Protein AF-A0A645EQE6-F1 (afdb_monomer)

Foldseek 3Di:
DDADPNDDDDDDDDDPDDDDDPDPLCVVLNVVCLVVVPPSLLVVLVVLLVVLVVLL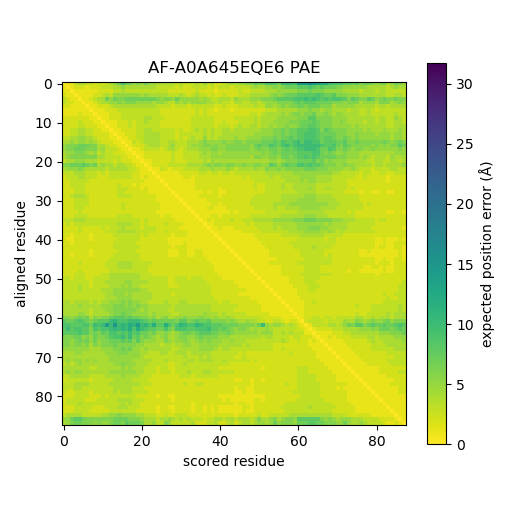VVLVVVPDPVSVVVNVVSVVVNVSSVVSNVSD

pLDDT: mean 94.8, std 1.7, range [88.81, 97.5]

Secondary structure (DSSP, 8-state):
-EEETTEEE------SS----SSHHHHHHTHHHHHTT-HHHHHHHHHHHHHHHHHHHHHHHH--HHHHHHHHHHHHHHHHHHHHHHH-

Structure (mmCIF, N/CA/C/O backbone):
data_AF-A0A645EQE6-F1
#
_entry.id   AF-A0A645EQE6-F1
#
loop_
_atom_site.group_PDB
_atom_site.id
_atom_site.type_symbol
_atom_site.label_atom_id
_atom_site.label_alt_id
_atom_site.label_comp_id
_atom_site.label_asym_id
_atom_site.label_entity_id
_atom_site.label_seq_id
_atom_site.pdbx_PDB_ins_code
_atom_site.Cartn_x
_atom_site.Cartn_y
_atom_site.Cartn_z
_atom_site.occupancy
_atom_site.B_iso_or_equiv
_atom_site.auth_seq_id
_atom_site.auth_comp_id
_atom_site.auth_asym_id
_atom_site.auth_atom_id
_atom_site.pdbx_PDB_model_num
ATOM 1 N N . MET A 1 1 ? 4.177 -4.044 -10.037 1.00 90.44 1 MET A N 1
ATOM 2 C CA . MET A 1 1 ? 3.359 -4.954 -9.210 1.00 90.44 1 MET A CA 1
ATOM 3 C C . MET A 1 1 ? 2.541 -5.820 -10.154 1.00 90.44 1 MET A C 1
ATOM 5 O O . MET A 1 1 ? 2.247 -5.355 -11.251 1.00 90.44 1 MET A O 1
ATOM 9 N N . LEU A 1 2 ? 2.227 -7.053 -9.771 1.00 94.50 2 LEU A N 1
ATOM 10 C CA . LEU A 1 2 ? 1.400 -7.984 -10.543 1.00 94.50 2 LEU A CA 1
ATOM 11 C C . LEU A 1 2 ? 0.156 -8.345 -9.731 1.00 94.50 2 LEU A C 1
ATOM 13 O O . LEU A 1 2 ? 0.202 -8.313 -8.502 1.00 94.50 2 LEU A O 1
ATOM 17 N N . TYR A 1 3 ? -0.933 -8.673 -10.416 1.00 96.00 3 TYR A N 1
ATOM 18 C CA . TYR A 1 3 ? -2.152 -9.189 -9.806 1.00 96.00 3 TYR A CA 1
ATOM 19 C C . TYR A 1 3 ? -2.541 -10.471 -10.531 1.00 96.00 3 TYR A C 1
ATOM 21 O O . TYR A 1 3 ? -2.791 -10.439 -11.735 1.00 96.00 3 TYR A O 1
ATOM 29 N N . GLU A 1 4 ? -2.537 -11.585 -9.810 1.00 95.44 4 GLU A N 1
ATOM 30 C CA . GLU A 1 4 ? -2.793 -12.919 -10.354 1.00 95.44 4 GLU A CA 1
ATOM 31 C C . GLU A 1 4 ? -3.500 -13.756 -9.283 1.00 95.44 4 GLU A C 1
ATOM 33 O O . GLU A 1 4 ? -3.189 -13.633 -8.098 1.00 95.44 4 GLU A O 1
ATOM 38 N N . ASP A 1 5 ? -4.515 -14.530 -9.675 1.00 94.38 5 ASP A N 1
ATOM 39 C CA . ASP A 1 5 ? -5.322 -15.377 -8.779 1.00 94.38 5 ASP A CA 1
ATOM 40 C C . ASP A 1 5 ? -5.856 -14.672 -7.517 1.00 94.38 5 ASP A C 1
ATOM 42 O O . ASP A 1 5 ? -5.963 -15.247 -6.433 1.00 94.38 5 ASP A O 1
ATOM 46 N N . GLY A 1 6 ? -6.214 -13.390 -7.647 1.00 92.94 6 GLY A N 1
ATOM 47 C CA . GLY A 1 6 ? -6.747 -12.601 -6.536 1.00 92.94 6 GLY A CA 1
ATOM 48 C C . GLY A 1 6 ? -5.689 -12.036 -5.583 1.00 92.94 6 GLY A C 1
ATOM 49 O O . GLY A 1 6 ? -6.047 -11.385 -4.598 1.00 92.94 6 GLY A O 1
ATOM 50 N N . ILE A 1 7 ? -4.404 -12.256 -5.868 1.00 94.88 7 ILE A N 1
ATOM 51 C CA . ILE A 1 7 ? -3.278 -11.922 -4.999 1.00 94.88 7 ILE A CA 1
ATOM 52 C C . ILE A 1 7 ? -2.385 -10.880 -5.680 1.00 94.88 7 ILE A C 1
ATOM 54 O O . ILE A 1 7 ? -2.114 -10.932 -6.879 1.00 94.88 7 ILE A O 1
ATOM 58 N N . TYR A 1 8 ? -1.916 -9.910 -4.894 1.00 94.75 8 TYR A N 1
ATOM 59 C CA . TYR A 1 8 ? -0.958 -8.907 -5.347 1.00 94.75 8 TYR A CA 1
ATOM 60 C C . TYR A 1 8 ? 0.472 -9.375 -5.079 1.00 94.75 8 TYR A C 1
ATOM 62 O O . TYR A 1 8 ? 0.829 -9.676 -3.941 1.00 94.75 8 TYR A O 1
ATOM 70 N N . TYR A 1 9 ? 1.305 -9.369 -6.117 1.00 95.00 9 TYR A N 1
ATOM 71 C CA . TYR A 1 9 ? 2.706 -9.768 -6.044 1.00 95.00 9 TYR A CA 1
ATOM 72 C C . TYR A 1 9 ? 3.635 -8.594 -6.353 1.00 95.00 9 TYR A C 1
ATOM 74 O O . TYR A 1 9 ? 3.483 -7.877 -7.351 1.00 95.00 9 TYR A O 1
ATOM 82 N N . THR A 1 10 ? 4.660 -8.434 -5.519 1.00 93.12 10 THR A N 1
ATOM 83 C CA . THR A 1 10 ? 5.756 -7.493 -5.762 1.00 93.12 10 THR A CA 1
ATOM 84 C C . THR A 1 10 ? 6.979 -8.268 -6.222 1.00 93.12 10 THR A C 1
ATOM 86 O O . THR A 1 10 ? 7.513 -9.094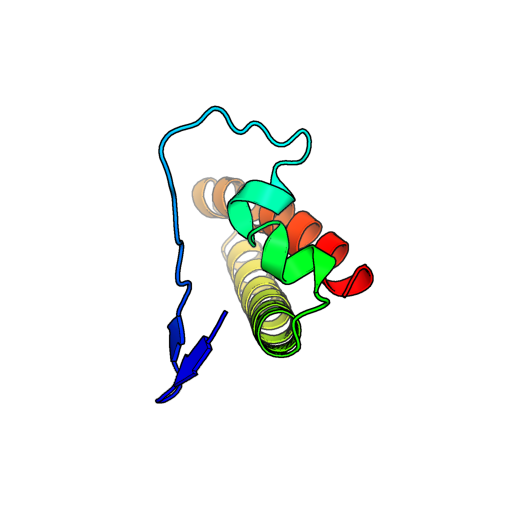 -5.490 1.00 93.12 10 THR A O 1
ATOM 89 N N . VAL A 1 11 ? 7.436 -7.978 -7.439 1.00 93.06 11 VAL A N 1
ATOM 90 C CA . VAL A 1 11 ? 8.673 -8.537 -7.988 1.00 93.06 11 VAL A CA 1
ATOM 91 C C . VAL A 1 11 ? 9.746 -7.463 -7.913 1.00 93.06 11 VAL A C 1
ATOM 93 O O . VAL A 1 11 ? 9.600 -6.398 -8.515 1.00 93.06 11 VAL A O 1
ATOM 96 N N . ILE A 1 12 ? 10.815 -7.746 -7.173 1.00 92.69 12 ILE A N 1
ATOM 97 C CA . ILE A 1 12 ? 11.973 -6.862 -7.033 1.00 92.69 12 ILE A CA 1
ATOM 98 C C . ILE A 1 12 ? 13.129 -7.489 -7.802 1.00 92.69 12 ILE A C 1
ATOM 100 O O . ILE A 1 12 ? 13.487 -8.643 -7.571 1.00 92.69 12 ILE A O 1
ATOM 104 N N . ARG A 1 13 ? 13.723 -6.722 -8.717 1.00 92.69 13 ARG A N 1
ATOM 105 C CA . ARG A 1 13 ? 14.971 -7.089 -9.384 1.00 92.69 13 ARG A CA 1
ATOM 106 C C . ARG A 1 13 ? 16.060 -6.150 -8.898 1.00 92.69 13 ARG A C 1
ATOM 108 O O . ARG A 1 13 ? 15.982 -4.955 -9.155 1.00 92.69 13 ARG A O 1
ATOM 115 N N . ALA A 1 14 ? 17.073 -6.709 -8.251 1.00 93.31 14 ALA A N 1
ATOM 116 C CA . ALA A 1 14 ? 18.244 -5.976 -7.799 1.00 93.31 14 ALA A CA 1
ATOM 117 C C . ALA A 1 14 ? 19.488 -6.395 -8.593 1.00 93.31 14 ALA A C 1
ATOM 119 O O . ALA A 1 14 ? 19.572 -7.511 -9.112 1.00 93.31 14 ALA A O 1
ATOM 120 N N . VAL A 1 15 ? 20.452 -5.486 -8.677 1.00 95.25 15 VAL A N 1
ATOM 121 C CA . VAL A 1 15 ? 21.809 -5.725 -9.182 1.00 95.25 15 VAL A CA 1
ATOM 122 C C . VAL A 1 15 ? 22.800 -5.121 -8.189 1.00 95.25 15 VAL A C 1
ATOM 124 O O . VAL A 1 15 ? 22.416 -4.271 -7.388 1.00 95.25 15 VAL A O 1
ATOM 127 N N . SER A 1 16 ? 24.063 -5.549 -8.218 1.00 96.69 16 SER A N 1
ATOM 128 C CA . SER A 1 16 ? 25.091 -4.957 -7.354 1.00 96.69 16 SER A CA 1
ATOM 129 C C . SER A 1 16 ? 25.243 -3.463 -7.638 1.00 96.69 16 SER A C 1
ATOM 131 O O . SER A 1 16 ? 25.469 -3.060 -8.778 1.00 96.69 16 SER A O 1
ATOM 133 N N . GLY A 1 17 ? 25.132 -2.653 -6.592 1.00 95.50 17 GLY A N 1
ATOM 134 C CA . GLY A 1 17 ? 25.188 -1.199 -6.661 1.00 95.50 17 GLY A CA 1
ATOM 135 C C . GLY A 1 17 ? 24.829 -0.578 -5.315 1.00 95.50 17 GLY A C 1
ATOM 136 O O . GLY A 1 17 ? 24.629 -1.294 -4.335 1.00 95.50 17 GLY A O 1
ATOM 137 N N . ASN A 1 18 ? 24.745 0.751 -5.288 1.00 94.12 18 ASN A N 1
ATOM 138 C CA . ASN A 1 18 ? 24.256 1.513 -4.143 1.00 94.12 18 ASN A CA 1
ATOM 139 C C . ASN A 1 18 ? 22.962 2.217 -4.551 1.00 94.12 18 ASN A C 1
ATOM 141 O O . ASN A 1 18 ? 22.918 2.845 -5.609 1.00 94.12 18 ASN A O 1
ATOM 145 N N . GLU A 1 19 ? 21.932 2.107 -3.722 1.00 93.12 19 GLU A N 1
ATOM 146 C CA . GLU A 1 19 ? 20.633 2.738 -3.937 1.00 93.12 19 GLU A CA 1
ATOM 147 C C . GLU A 1 19 ? 20.114 3.279 -2.605 1.00 93.12 19 GLU A C 1
ATOM 149 O O . GLU A 1 19 ? 20.099 2.568 -1.599 1.00 93.12 19 GLU A O 1
ATOM 154 N N . GLU A 1 20 ? 19.688 4.538 -2.611 1.00 94.62 20 GLU A N 1
ATOM 155 C CA . GLU A 1 20 ? 19.063 5.208 -1.478 1.00 94.62 20 GLU A CA 1
ATOM 156 C C . GLU A 1 20 ? 17.901 6.059 -1.997 1.00 94.62 20 GLU A C 1
ATOM 158 O O . GLU A 1 20 ? 18.037 6.760 -3.002 1.00 94.62 20 GLU A O 1
ATOM 163 N N . TYR A 1 21 ? 16.749 5.977 -1.335 1.00 94.06 21 TYR A N 1
ATOM 164 C CA . TYR A 1 21 ? 15.588 6.802 -1.639 1.00 94.06 21 TYR A CA 1
ATOM 165 C C . TYR A 1 21 ? 15.337 7.779 -0.497 1.00 94.06 21 TYR A C 1
ATOM 167 O O . TYR A 1 21 ? 15.299 7.398 0.669 1.00 94.06 21 TYR A O 1
ATOM 175 N N . GLU A 1 22 ? 15.078 9.036 -0.841 1.00 92.69 22 GLU A N 1
ATOM 176 C CA . GLU A 1 22 ? 14.761 10.076 0.144 1.00 92.69 22 GLU A CA 1
ATOM 177 C C . GLU A 1 22 ? 13.404 9.833 0.819 1.00 92.69 22 GLU A C 1
ATOM 179 O O . GLU A 1 22 ? 13.199 10.151 1.988 1.00 92.69 22 GLU A O 1
ATOM 184 N N . ASN A 1 23 ? 12.453 9.258 0.077 1.00 93.56 23 ASN A N 1
ATOM 185 C CA . ASN A 1 23 ? 11.078 9.106 0.528 1.00 93.56 23 ASN A CA 1
ATOM 186 C C . ASN A 1 23 ? 10.783 7.665 0.947 1.00 93.56 23 ASN A C 1
ATOM 188 O O . ASN A 1 23 ? 10.901 6.734 0.152 1.00 93.56 23 ASN A O 1
ATOM 192 N N . ARG A 1 24 ? 10.257 7.481 2.165 1.00 93.75 24 ARG A N 1
ATOM 193 C CA . ARG A 1 24 ? 9.843 6.162 2.682 1.00 93.75 24 ARG A CA 1
ATOM 194 C C . ARG A 1 24 ? 8.873 5.432 1.742 1.00 93.75 24 ARG A C 1
ATOM 196 O O . ARG A 1 24 ? 8.966 4.217 1.593 1.00 93.75 24 ARG A O 1
ATOM 203 N N . LYS A 1 25 ? 7.973 6.158 1.073 1.00 94.50 25 LYS A N 1
ATOM 204 C CA . LYS A 1 25 ? 6.999 5.586 0.127 1.00 94.50 25 LYS A CA 1
ATOM 205 C C . LYS A 1 25 ? 7.647 4.877 -1.069 1.00 94.50 25 LYS A C 1
ATOM 207 O O . LYS A 1 25 ? 7.102 3.876 -1.529 1.00 94.50 25 LYS A O 1
ATOM 212 N N . ASP A 1 26 ? 8.825 5.329 -1.505 1.00 95.06 26 ASP A N 1
ATOM 213 C CA . ASP A 1 26 ? 9.567 4.727 -2.620 1.00 95.06 26 ASP A CA 1
ATOM 214 C C . ASP A 1 26 ? 10.068 3.322 -2.251 1.00 95.06 26 ASP A C 1
ATOM 216 O O . ASP A 1 26 ? 10.022 2.415 -3.081 1.00 95.06 26 ASP A O 1
ATOM 220 N N . TYR A 1 27 ? 10.452 3.108 -0.988 1.00 94.75 27 TYR A N 1
ATOM 221 C CA . TYR A 1 27 ? 10.794 1.780 -0.472 1.00 94.75 27 TYR A CA 1
ATOM 222 C C . TYR A 1 27 ? 9.570 0.876 -0.312 1.00 94.75 27 TYR A C 1
ATOM 224 O O . TYR A 1 27 ? 9.629 -0.308 -0.632 1.00 94.75 27 TYR A O 1
ATOM 232 N N . ILE A 1 28 ? 8.460 1.420 0.196 1.00 94.62 28 ILE A N 1
ATOM 233 C CA . ILE A 1 28 ? 7.274 0.624 0.543 1.00 94.62 28 ILE A CA 1
ATOM 234 C C . ILE A 1 28 ? 6.504 0.173 -0.699 1.00 94.62 28 ILE A C 1
ATOM 236 O O . ILE A 1 28 ? 6.136 -0.995 -0.809 1.00 94.62 28 ILE A O 1
ATOM 240 N N . PHE A 1 29 ? 6.252 1.084 -1.638 1.00 95.31 29 PHE A N 1
ATOM 241 C CA . PHE A 1 29 ? 5.444 0.790 -2.826 1.00 95.31 29 PHE A CA 1
ATOM 242 C C . PHE A 1 29 ? 6.292 0.514 -4.069 1.00 95.31 29 PHE A C 1
ATOM 244 O O . PHE A 1 29 ? 5.768 0.066 -5.091 1.00 95.31 29 PHE A O 1
ATOM 251 N N . GLY A 1 30 ? 7.605 0.717 -3.966 1.00 95.00 30 GLY A N 1
ATOM 252 C CA . GLY A 1 30 ? 8.563 0.557 -5.047 1.00 95.00 30 GLY A CA 1
ATOM 253 C C . GLY 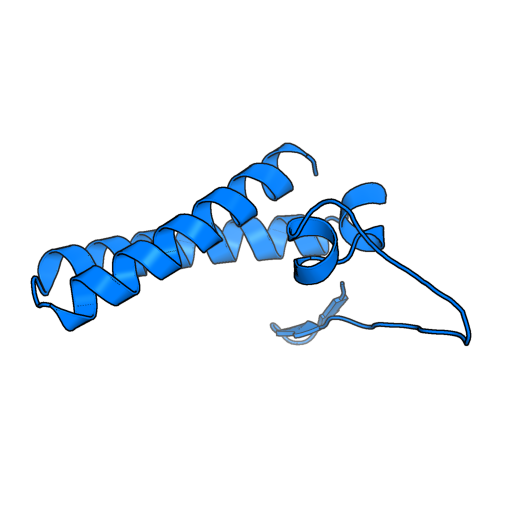A 1 30 ? 8.561 1.772 -5.966 1.00 95.00 30 GLY A C 1
ATOM 254 O O . GLY A 1 30 ? 7.595 1.997 -6.698 1.00 95.00 30 GLY A O 1
ATOM 255 N N . LYS A 1 31 ? 9.680 2.501 -5.995 1.00 94.81 31 LYS A N 1
ATOM 256 C CA . LYS A 1 31 ? 9.882 3.687 -6.841 1.00 94.81 31 LYS A CA 1
ATOM 257 C C . LYS A 1 31 ? 9.436 3.475 -8.289 1.00 94.81 31 LYS A C 1
ATOM 259 O O . LYS A 1 31 ? 8.671 4.263 -8.828 1.00 94.81 31 LYS A O 1
ATOM 264 N N . ILE A 1 32 ? 9.811 2.342 -8.884 1.00 94.88 32 ILE A N 1
ATOM 265 C CA . ILE A 1 32 ? 9.436 1.988 -10.262 1.00 94.88 32 ILE A CA 1
ATOM 266 C C . ILE A 1 32 ? 7.912 1.903 -10.449 1.00 94.88 32 ILE A C 1
ATOM 268 O O . ILE A 1 32 ? 7.412 2.279 -11.507 1.00 94.88 32 ILE A O 1
ATOM 272 N N . ASN A 1 33 ? 7.162 1.393 -9.466 1.00 96.06 33 ASN A N 1
ATOM 273 C CA . ASN A 1 33 ? 5.702 1.319 -9.576 1.00 96.06 33 ASN A CA 1
ATOM 274 C C . ASN A 1 33 ? 5.068 2.714 -9.515 1.00 96.06 33 ASN A C 1
ATOM 276 O O . ASN A 1 33 ? 4.099 2.956 -10.236 1.00 96.06 33 ASN A O 1
ATOM 280 N N . ILE A 1 34 ? 5.622 3.598 -8.677 1.00 95.69 34 ILE A N 1
ATOM 281 C CA . ILE A 1 34 ? 5.174 4.985 -8.519 1.00 95.69 34 ILE A CA 1
ATOM 282 C C . ILE A 1 34 ? 5.463 5.779 -9.794 1.00 95.69 34 ILE A C 1
ATOM 284 O O . ILE A 1 34 ? 4.540 6.313 -10.404 1.00 95.69 34 ILE A O 1
ATOM 288 N N . ASP A 1 35 ? 6.714 5.774 -10.253 1.00 95.19 35 ASP A N 1
ATOM 289 C CA . ASP A 1 35 ? 7.156 6.531 -11.429 1.00 95.19 35 ASP A CA 1
ATOM 290 C C . ASP A 1 35 ? 6.408 6.097 -12.700 1.00 95.19 35 ASP A C 1
ATOM 292 O O . ASP A 1 35 ? 6.064 6.919 -13.549 1.00 95.19 35 ASP A O 1
ATOM 296 N N . LYS A 1 36 ? 6.105 4.796 -12.828 1.00 95.38 36 LYS A N 1
ATOM 297 C CA . LYS A 1 36 ? 5.336 4.249 -13.958 1.00 95.38 36 LYS A CA 1
ATOM 298 C C . LYS A 1 36 ? 3.822 4.378 -13.809 1.00 95.38 36 LYS A C 1
ATOM 300 O O . LYS A 1 36 ? 3.114 3.888 -14.687 1.00 95.38 36 LYS A O 1
ATOM 305 N N . LYS A 1 37 ? 3.318 4.973 -12.722 1.00 95.50 37 LYS A N 1
ATOM 306 C CA . LYS A 1 37 ? 1.878 5.108 -12.444 1.00 95.50 37 LYS A CA 1
ATOM 307 C C . LYS A 1 37 ? 1.132 3.779 -12.610 1.00 95.50 37 LYS A C 1
ATOM 309 O O . LYS A 1 37 ? 0.148 3.673 -13.339 1.00 95.50 37 LYS A O 1
ATOM 314 N N . SER A 1 38 ? 1.660 2.722 -11.987 1.00 96.50 38 SER A N 1
ATOM 315 C CA . SER A 1 38 ? 1.138 1.362 -12.153 1.00 96.50 38 SER A CA 1
ATOM 316 C C . SER A 1 38 ? -0.347 1.279 -11.775 1.00 96.50 38 SER A C 1
ATOM 318 O O . SER A 1 38 ? -0.711 1.535 -10.628 1.00 96.50 38 SER A O 1
ATOM 320 N N . SER A 1 39 ? -1.194 0.847 -12.715 1.00 96.06 39 SER A N 1
ATOM 321 C CA . SER A 1 39 ? -2.626 0.614 -12.467 1.00 96.06 39 SER A CA 1
ATOM 322 C C . SER A 1 39 ? -2.858 -0.438 -11.381 1.00 96.06 39 SER A C 1
ATOM 324 O O . SER A 1 39 ? -3.668 -0.230 -10.489 1.00 96.06 39 SER A O 1
ATOM 326 N N . VAL A 1 40 ? -2.063 -1.511 -11.381 1.00 96.75 40 VAL A N 1
ATOM 327 C CA . VAL A 1 40 ? -2.124 -2.562 -10.352 1.00 96.75 40 VAL A CA 1
ATOM 328 C C . VAL A 1 40 ? -1.817 -2.009 -8.957 1.00 96.75 40 VAL A C 1
ATOM 330 O O . VAL A 1 40 ? -2.487 -2.368 -7.992 1.00 96.75 40 VAL A O 1
ATOM 333 N N . LEU A 1 41 ? -0.827 -1.115 -8.835 1.00 96.94 41 LEU A N 1
ATOM 334 C CA . LEU A 1 41 ? -0.546 -0.450 -7.560 1.00 96.94 41 LEU A CA 1
ATOM 335 C C . LEU A 1 41 ? -1.709 0.463 -7.146 1.00 96.94 41 LEU A C 1
ATOM 337 O O . LEU A 1 41 ? -2.054 0.517 -5.968 1.00 96.94 41 LEU A O 1
ATOM 341 N N . LYS A 1 42 ? -2.327 1.161 -8.103 1.00 97.31 42 LYS A N 1
ATOM 342 C CA . LYS A 1 42 ? -3.480 2.027 -7.845 1.00 97.31 42 LYS A CA 1
ATOM 343 C C . LYS A 1 42 ? -4.670 1.238 -7.295 1.00 97.31 42 LYS A C 1
ATOM 345 O O . LYS A 1 42 ? -5.240 1.643 -6.283 1.00 97.31 42 LYS A O 1
ATOM 350 N N . ASP A 1 43 ? -4.986 0.094 -7.897 1.00 97.25 43 ASP A N 1
ATOM 351 C CA . ASP A 1 43 ? -6.063 -0.794 -7.442 1.00 97.25 43 ASP A CA 1
ATOM 352 C C . ASP A 1 43 ? -5.755 -1.386 -6.059 1.00 97.25 43 ASP A C 1
ATOM 354 O O . ASP A 1 43 ? -6.602 -1.365 -5.161 1.00 97.25 43 ASP A O 1
ATOM 358 N N . TYR A 1 44 ? -4.507 -1.819 -5.840 1.00 97.00 44 TYR A N 1
ATOM 359 C CA . TYR A 1 44 ? -4.039 -2.280 -4.531 1.00 97.00 44 TYR A CA 1
ATOM 360 C C . TYR A 1 44 ? -4.230 -1.216 -3.443 1.00 97.00 44 TYR A C 1
ATOM 362 O O . TYR A 1 44 ? -4.739 -1.512 -2.358 1.00 97.00 44 TYR A O 1
ATOM 370 N N . LEU A 1 45 ? -3.827 0.026 -3.721 1.00 97.50 45 LEU A N 1
ATOM 371 C CA . LEU A 1 45 ? -3.924 1.135 -2.776 1.00 97.50 45 LEU A CA 1
ATOM 372 C C . LEU A 1 45 ? -5.374 1.504 -2.485 1.00 97.50 45 LEU A C 1
ATOM 374 O O . LEU A 1 45 ? -5.713 1.699 -1.320 1.00 97.50 45 LEU A O 1
ATOM 378 N N . TYR A 1 46 ? -6.236 1.545 -3.502 1.00 97.00 46 TYR A N 1
ATOM 379 C CA . TYR A 1 46 ? -7.665 1.794 -3.317 1.00 97.00 46 TYR A CA 1
ATOM 380 C C . TYR A 1 46 ? -8.289 0.780 -2.347 1.00 97.00 46 TYR A C 1
ATOM 382 O O . TYR A 1 46 ? -8.918 1.152 -1.351 1.00 97.00 46 TYR A O 1
ATOM 390 N N . GLU A 1 47 ? -8.043 -0.509 -2.588 1.00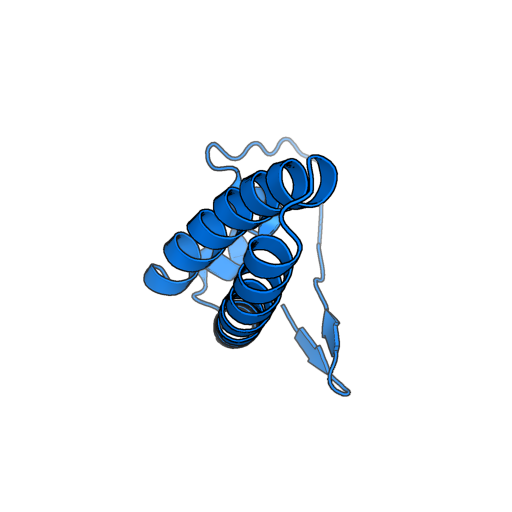 95.94 47 GLU A N 1
ATOM 391 C CA . GLU A 1 47 ? -8.533 -1.587 -1.732 1.00 95.94 47 GLU A CA 1
ATOM 392 C C . GLU A 1 47 ? -7.942 -1.528 -0.320 1.00 95.94 47 GLU A C 1
ATOM 394 O O . GLU A 1 47 ? -8.647 -1.757 0.666 1.00 95.94 47 GLU A O 1
ATOM 399 N N . THR A 1 48 ? -6.660 -1.184 -0.207 1.00 96.25 48 THR A N 1
ATOM 400 C CA . THR A 1 48 ? -5.958 -1.050 1.075 1.00 96.25 48 THR A CA 1
ATOM 401 C C . THR A 1 48 ? -6.509 0.111 1.898 1.00 96.25 48 THR A C 1
ATOM 403 O O . THR A 1 48 ? -6.819 -0.077 3.072 1.00 96.25 48 THR A O 1
ATOM 406 N N . ILE A 1 49 ? -6.707 1.285 1.291 1.00 97.12 49 ILE A N 1
ATOM 407 C CA . ILE A 1 49 ? -7.282 2.462 1.956 1.00 97.12 49 ILE A CA 1
ATOM 408 C C . ILE A 1 49 ? -8.675 2.123 2.492 1.00 97.12 49 ILE A C 1
ATOM 410 O O . ILE A 1 49 ? -8.939 2.328 3.676 1.00 97.12 49 ILE A O 1
ATOM 414 N N . ARG A 1 50 ? -9.531 1.514 1.661 1.00 97.12 50 ARG A N 1
ATOM 415 C CA . ARG A 1 50 ? -10.889 1.117 2.058 1.00 97.12 50 ARG A CA 1
ATOM 416 C C . ARG A 1 50 ? -10.892 0.113 3.215 1.00 97.12 50 ARG A C 1
ATOM 418 O O . ARG A 1 50 ? -11.696 0.230 4.139 1.00 97.12 50 ARG A O 1
ATOM 425 N N . LYS A 1 51 ? -10.008 -0.889 3.178 1.00 96.19 51 LYS A N 1
ATOM 426 C CA . LYS A 1 51 ? -9.871 -1.876 4.263 1.00 96.19 51 LYS A CA 1
ATOM 427 C C . LYS A 1 51 ? -9.381 -1.225 5.554 1.00 96.19 51 LYS A C 1
ATOM 429 O O . LYS A 1 51 ? -9.934 -1.509 6.616 1.00 96.19 51 LYS A O 1
ATOM 434 N N . ASN A 1 52 ? -8.396 -0.336 5.462 1.00 96.44 52 ASN A N 1
ATOM 435 C CA . ASN A 1 52 ? -7.846 0.364 6.616 1.00 96.44 52 ASN A CA 1
ATOM 436 C C . ASN A 1 52 ? -8.889 1.271 7.275 1.00 96.44 52 ASN A C 1
ATOM 438 O O . ASN A 1 52 ? -8.986 1.255 8.496 1.00 96.44 52 ASN A O 1
ATOM 442 N N . ASP A 1 53 ? -9.742 1.955 6.505 1.00 95.44 53 ASP A N 1
ATOM 443 C CA . ASP A 1 53 ? -10.849 2.745 7.062 1.00 95.44 53 ASP A CA 1
ATOM 444 C C . ASP A 1 53 ? -11.800 1.889 7.919 1.00 95.44 53 ASP A C 1
ATOM 446 O O . ASP A 1 53 ? -12.159 2.271 9.037 1.00 95.44 53 ASP A O 1
ATOM 450 N N . ASN A 1 54 ? -12.158 0.691 7.447 1.00 95.56 54 ASN A N 1
ATOM 451 C CA . ASN A 1 54 ? -13.016 -0.233 8.199 1.00 95.56 54 ASN A CA 1
ATOM 452 C C . ASN A 1 54 ? -12.343 -0.735 9.489 1.00 95.56 54 ASN A C 1
ATOM 454 O O . ASN A 1 54 ? -12.984 -0.847 10.543 1.00 95.56 54 ASN A O 1
ATOM 458 N N . ILE A 1 55 ? -11.041 -1.025 9.426 1.00 95.44 55 ILE A N 1
ATOM 459 C CA . ILE A 1 55 ? -10.258 -1.443 10.594 1.00 95.44 55 ILE A CA 1
ATOM 460 C C . ILE A 1 55 ? -10.148 -0.284 11.589 1.00 95.44 55 ILE A C 1
ATOM 462 O O . ILE A 1 55 ? -10.399 -0.481 12.775 1.00 95.44 55 ILE A O 1
ATOM 466 N N . ALA A 1 56 ? -9.858 0.930 11.121 1.00 94.62 56 ALA A N 1
ATOM 467 C CA . ALA A 1 56 ? -9.751 2.125 11.950 1.00 94.62 56 ALA A CA 1
ATOM 468 C C . ALA A 1 56 ? -11.054 2.401 12.712 1.00 94.62 56 ALA A C 1
ATOM 470 O O . ALA A 1 56 ? -11.025 2.681 13.909 1.00 94.62 56 ALA A O 1
ATOM 471 N N . GLN A 1 57 ? -12.211 2.262 12.055 1.00 94.88 57 GLN A N 1
ATOM 472 C CA . GLN A 1 57 ? -13.512 2.369 12.723 1.00 94.88 57 GLN A CA 1
ATOM 473 C C . GLN A 1 57 ? -13.705 1.301 13.805 1.00 94.88 57 GLN A C 1
ATOM 475 O O . GLN A 1 57 ? -14.252 1.594 14.867 1.00 94.88 57 GLN A O 1
ATOM 480 N N . SER A 1 58 ? -13.258 0.072 13.552 1.00 94.62 58 SER A N 1
ATOM 481 C CA . SER A 1 58 ? -13.366 -1.029 14.514 1.00 94.62 58 SER A CA 1
ATOM 482 C C . SER A 1 58 ? -12.449 -0.820 15.7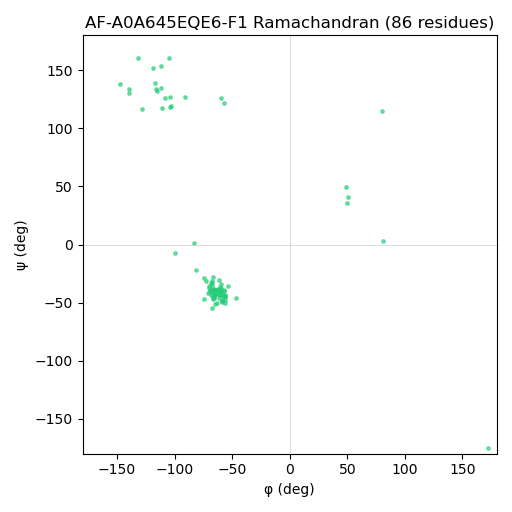24 1.00 94.62 58 SER A C 1
ATOM 484 O O . SER A 1 58 ? -12.878 -1.019 16.857 1.00 94.62 58 SER A O 1
ATOM 486 N N . LEU A 1 59 ? -11.222 -0.338 15.503 1.00 94.00 59 LEU A N 1
ATOM 487 C CA . LEU A 1 59 ? -10.270 -0.001 16.566 1.00 94.00 59 LEU A CA 1
ATOM 488 C C . LEU A 1 59 ? -10.778 1.151 17.439 1.00 94.00 59 LEU A C 1
ATOM 490 O O . LEU A 1 59 ? -10.725 1.051 18.661 1.00 94.00 59 LEU A O 1
ATOM 494 N N . LYS A 1 60 ? -11.350 2.197 16.827 1.00 93.00 60 LYS A N 1
ATOM 495 C CA . LYS A 1 60 ? -11.979 3.312 17.556 1.00 93.00 60 LYS A CA 1
ATOM 496 C C . LYS A 1 60 ? -13.131 2.859 18.453 1.00 93.00 60 LYS A C 1
ATOM 498 O O . LYS A 1 60 ? -13.330 3.436 19.510 1.00 93.00 60 LYS A O 1
ATOM 503 N N . LYS A 1 61 ? -13.889 1.837 18.041 1.00 94.00 61 LYS A N 1
ATOM 504 C CA . LYS A 1 61 ? -14.983 1.273 18.850 1.00 94.00 61 LYS A CA 1
ATOM 505 C C . LYS A 1 61 ? -14.491 0.414 20.015 1.00 94.00 61 LYS A C 1
ATOM 507 O O . LYS A 1 61 ? -15.212 0.295 20.997 1.00 94.00 61 LYS A O 1
ATOM 512 N N . ALA A 1 62 ? -13.325 -0.219 19.886 1.00 93.00 62 ALA A N 1
ATOM 513 C CA . ALA A 1 62 ? -12.775 -1.083 20.927 1.00 93.00 62 ALA A CA 1
ATOM 514 C C . ALA A 1 62 ? -12.241 -0.293 22.136 1.00 93.00 62 ALA A C 1
ATOM 516 O O . ALA A 1 62 ? -12.311 -0.803 23.248 1.00 93.00 62 ALA A O 1
ATOM 517 N N . ASP A 1 63 ? -11.727 0.923 21.911 1.00 88.81 63 ASP A N 1
ATOM 518 C CA . ASP A 1 63 ? -11.338 1.906 22.942 1.00 88.81 63 ASP A CA 1
ATOM 519 C C . ASP A 1 63 ? -10.424 1.364 24.065 1.00 88.81 63 ASP A C 1
ATOM 521 O O . ASP A 1 63 ? -10.562 1.653 25.249 1.00 88.81 63 ASP A O 1
ATOM 525 N N . THR A 1 64 ? -9.459 0.532 23.678 1.00 94.19 64 THR A N 1
ATOM 526 C CA . THR A 1 64 ? -8.380 0.026 24.540 1.00 94.19 64 THR A CA 1
ATOM 527 C C . THR A 1 64 ? -7.048 0.719 24.236 1.00 94.19 64 THR A C 1
ATOM 529 O O . THR A 1 64 ? -6.825 1.211 23.126 1.00 94.19 64 THR A O 1
ATOM 532 N N . GLU A 1 65 ? -6.097 0.671 25.173 1.00 91.44 65 GLU A N 1
ATOM 533 C CA . GLU A 1 65 ? -4.739 1.201 24.959 1.00 91.44 65 GLU A CA 1
ATOM 534 C C . GLU A 1 65 ? -4.048 0.555 23.742 1.00 91.44 65 GLU A C 1
ATOM 536 O O . GLU A 1 65 ? -3.392 1.228 22.946 1.00 91.44 65 GLU A O 1
ATOM 541 N N . ASN A 1 66 ? -4.239 -0.754 23.550 1.00 92.44 66 ASN A N 1
ATOM 542 C CA . ASN A 1 66 ? -3.657 -1.472 22.419 1.00 92.44 66 ASN A CA 1
ATOM 543 C C . ASN A 1 66 ? -4.303 -1.060 21.085 1.00 92.44 66 ASN A C 1
ATOM 545 O O . ASN A 1 66 ? -3.612 -0.897 20.080 1.00 92.44 66 ASN A O 1
ATOM 549 N N . SER A 1 67 ? -5.624 -0.844 21.068 1.00 91.50 67 SER A N 1
ATOM 550 C CA . SER A 1 67 ? -6.304 -0.345 19.867 1.00 91.50 67 SER A CA 1
ATOM 551 C C . SER A 1 67 ? -5.921 1.090 19.525 1.00 91.50 67 SER A C 1
ATOM 553 O O . SER A 1 67 ? -5.868 1.402 18.341 1.00 91.50 67 SER A O 1
ATOM 555 N N . ALA A 1 68 ? -5.608 1.932 20.516 1.00 92.69 68 ALA A N 1
ATOM 556 C CA . ALA A 1 68 ? -5.111 3.286 20.280 1.00 92.69 68 ALA A CA 1
ATOM 557 C C . ALA A 1 68 ? -3.734 3.263 19.596 1.00 92.69 68 ALA A C 1
ATOM 559 O O . ALA A 1 68 ? -3.586 3.822 18.513 1.00 92.69 68 ALA A O 1
ATOM 560 N N . LYS A 1 69 ? -2.768 2.504 20.140 1.00 94.00 69 LYS A N 1
ATOM 561 C CA . LYS A 1 69 ? -1.438 2.338 19.516 1.00 94.00 69 LYS A CA 1
ATOM 562 C C . LYS A 1 69 ? -1.542 1.811 18.085 1.00 94.00 69 LYS A C 1
ATOM 564 O O . LYS A 1 69 ? -0.909 2.330 17.171 1.00 94.00 69 LYS A O 1
ATOM 569 N N . ARG A 1 70 ? -2.389 0.799 17.872 1.00 94.94 70 ARG A N 1
ATOM 570 C CA . ARG A 1 70 ? -2.586 0.217 16.541 1.00 94.94 70 ARG A CA 1
ATOM 571 C C . ARG A 1 70 ? -3.265 1.180 15.564 1.00 94.94 70 ARG A C 1
ATOM 573 O O . ARG A 1 70 ? -2.996 1.114 14.366 1.00 94.94 70 ARG A O 1
ATOM 580 N N . LEU A 1 71 ? -4.158 2.040 16.052 1.00 95.19 71 LEU A N 1
ATOM 581 C CA . LEU A 1 71 ? -4.830 3.053 15.244 1.00 95.19 71 LEU A CA 1
ATOM 582 C C . LEU A 1 71 ? -3.847 4.125 14.760 1.00 95.19 71 LEU A C 1
ATOM 584 O O . LEU A 1 71 ? -3.945 4.533 13.603 1.00 95.19 71 LEU A O 1
ATOM 588 N N . ASP A 1 72 ? -2.898 4.535 15.601 1.00 94.12 72 ASP A N 1
ATOM 589 C CA . ASP A 1 72 ? -1.863 5.504 15.225 1.00 94.12 72 ASP A CA 1
ATOM 590 C C . ASP A 1 72 ? -0.975 4.951 14.101 1.00 94.12 72 ASP A C 1
ATOM 592 O O . ASP A 1 72 ? -0.867 5.568 13.039 1.00 94.12 72 ASP A O 1
ATOM 596 N N . GLU A 1 73 ? -0.454 3.728 14.260 1.00 94.06 73 GLU A N 1
ATOM 597 C CA . GLU A 1 73 ? 0.335 3.044 13.220 1.00 94.06 73 GLU A CA 1
ATOM 598 C C . GLU A 1 73 ? -0.432 2.915 11.892 1.00 94.06 73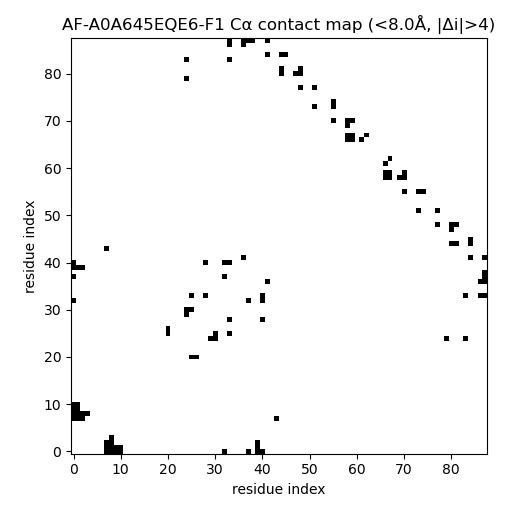 GLU A C 1
ATOM 600 O O . GLU A 1 73 ? 0.113 3.130 10.804 1.00 94.06 73 GLU A O 1
ATOM 605 N N . LEU A 1 74 ? -1.717 2.552 11.970 1.00 95.75 74 LEU A N 1
ATOM 606 C CA . LEU A 1 74 ? -2.577 2.406 10.799 1.00 95.75 74 LEU A CA 1
ATOM 607 C C . LEU A 1 74 ? -2.812 3.752 10.106 1.00 95.75 74 LEU A C 1
ATOM 609 O O . LEU A 1 74 ? -2.838 3.807 8.876 1.00 95.75 74 LEU A O 1
ATOM 613 N N . THR A 1 75 ? -2.958 4.827 10.882 1.00 94.62 75 THR A N 1
ATOM 614 C CA . THR A 1 75 ? -3.183 6.182 10.369 1.0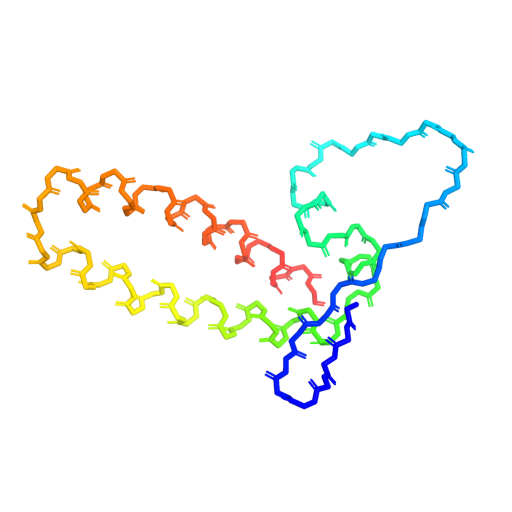0 94.62 75 THR A CA 1
ATOM 615 C C . THR A 1 75 ? -1.967 6.681 9.596 1.00 94.62 75 THR A C 1
ATOM 617 O O . THR A 1 75 ? -2.128 7.163 8.475 1.00 94.62 75 THR A O 1
ATOM 620 N N . GLU A 1 76 ? -0.755 6.498 10.126 1.00 94.25 76 GLU A N 1
ATOM 621 C CA . GLU A 1 76 ? 0.482 6.849 9.413 1.00 94.25 76 GLU A CA 1
ATOM 622 C C . GLU A 1 76 ? 0.602 6.107 8.077 1.00 94.25 76 GLU A C 1
ATOM 624 O O . GLU A 1 76 ? 0.854 6.712 7.030 1.00 94.25 76 GLU A O 1
ATOM 629 N N . TYR A 1 77 ? 0.372 4.789 8.086 1.00 95.62 77 TYR A N 1
ATOM 630 C CA . TYR A 1 77 ? 0.415 3.991 6.863 1.00 95.62 77 TYR A CA 1
ATOM 631 C C . TYR A 1 77 ? -0.657 4.427 5.857 1.00 95.62 77 TYR A C 1
ATOM 633 O O . TYR A 1 77 ? -0.407 4.482 4.651 1.00 95.62 77 TYR A O 1
ATOM 641 N N . GLN A 1 78 ? -1.849 4.774 6.338 1.00 95.81 78 GLN A N 1
ATOM 642 C CA . GLN A 1 78 ? -2.948 5.201 5.487 1.00 95.81 78 GLN A CA 1
ATOM 643 C C . GLN A 1 78 ? -2.716 6.577 4.855 1.00 95.81 78 GLN A C 1
ATOM 645 O O . GLN A 1 78 ? -3.092 6.763 3.697 1.00 95.81 78 GLN A O 1
ATOM 650 N N . ILE A 1 79 ? -2.077 7.514 5.563 1.00 96.12 79 ILE A N 1
ATOM 651 C CA . ILE A 1 79 ? -1.631 8.791 4.983 1.00 96.12 79 ILE A CA 1
ATOM 652 C C . ILE A 1 79 ? -0.679 8.512 3.818 1.00 96.12 79 ILE A C 1
ATOM 654 O O . ILE A 1 79 ? -0.930 8.966 2.704 1.00 96.12 79 ILE A O 1
ATOM 658 N N . MET A 1 80 ? 0.328 7.661 4.029 1.00 96.06 80 MET A N 1
ATOM 659 C CA . MET A 1 80 ? 1.281 7.298 2.977 1.00 96.06 80 MET A CA 1
ATOM 660 C C . MET A 1 80 ? 0.599 6.635 1.768 1.00 96.06 80 MET A C 1
ATOM 662 O O . MET A 1 80 ? 0.938 6.929 0.623 1.00 96.06 80 MET A O 1
ATOM 666 N N . CYS A 1 81 ? -0.391 5.764 2.001 1.00 97.00 81 CYS A N 1
ATOM 667 C CA . CYS A 1 81 ? -1.178 5.155 0.926 1.00 97.00 81 CYS A CA 1
ATOM 668 C C . CYS A 1 81 ? -1.930 6.206 0.098 1.00 97.00 81 CYS A C 1
ATOM 670 O O . CYS A 1 81 ? -1.945 6.114 -1.129 1.00 97.00 81 CYS A O 1
ATOM 672 N N . LYS A 1 82 ? -2.553 7.192 0.758 1.00 96.81 82 LYS A N 1
ATOM 673 C CA . LYS A 1 82 ? -3.307 8.268 0.096 1.00 96.81 82 LYS A CA 1
ATOM 674 C C . LYS A 1 82 ? -2.392 9.170 -0.727 1.00 96.81 82 LYS A C 1
ATOM 676 O O . LYS A 1 82 ? -2.684 9.399 -1.895 1.00 96.81 82 LYS A O 1
ATOM 681 N N . GLU A 1 83 ? -1.257 9.584 -0.167 1.00 96.25 83 GLU A N 1
ATOM 682 C CA . GLU A 1 83 ? -0.263 10.395 -0.882 1.00 96.25 83 GLU A CA 1
ATOM 683 C C . GLU A 1 83 ? 0.215 9.718 -2.169 1.00 96.25 83 GLU A C 1
ATOM 685 O O . GLU A 1 83 ? 0.323 10.353 -3.217 1.00 96.25 83 GLU A O 1
ATOM 690 N N . VAL A 1 84 ? 0.505 8.415 -2.108 1.00 96.69 84 VAL A N 1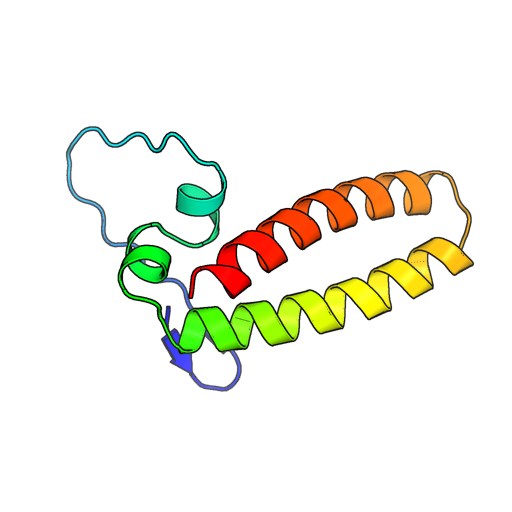
ATOM 691 C CA . VAL A 1 84 ? 0.930 7.671 -3.297 1.00 96.69 84 VAL A CA 1
ATOM 692 C C . VAL A 1 84 ? -0.222 7.537 -4.280 1.00 96.69 84 VAL A C 1
ATOM 694 O O . VAL A 1 84 ? -0.019 7.778 -5.463 1.00 96.69 84 VAL A O 1
ATOM 697 N N . TYR A 1 85 ? -1.428 7.216 -3.811 1.00 97.12 85 TYR A N 1
ATOM 698 C CA . TYR A 1 85 ? -2.604 7.075 -4.669 1.00 97.12 85 TYR A CA 1
ATOM 699 C C . TYR A 1 85 ? -2.910 8.345 -5.477 1.00 97.12 85 TYR A C 1
ATOM 701 O O . TYR A 1 85 ? -3.236 8.248 -6.657 1.00 97.12 85 TYR A O 1
ATOM 709 N N . GLU A 1 86 ? -2.759 9.525 -4.874 1.00 95.06 86 GLU A N 1
ATOM 710 C CA . GLU A 1 86 ? -2.945 10.818 -5.549 1.00 95.06 86 GLU A CA 1
ATOM 711 C C . GLU A 1 86 ? -1.883 11.091 -6.627 1.00 95.06 86 GLU A C 1
ATOM 713 O O . GLU A 1 86 ? -2.155 11.785 -7.608 1.00 95.06 86 GLU A O 1
ATOM 718 N N . CYS A 1 87 ? -0.683 10.523 -6.478 1.00 92.00 87 CYS A N 1
ATOM 719 C CA . CYS A 1 87 ? 0.410 10.676 -7.439 1.00 92.00 87 CYS A CA 1
ATOM 720 C C . CYS A 1 87 ? 0.295 9.732 -8.656 1.00 92.00 87 CYS A C 1
ATOM 722 O O . CYS A 1 87 ? 0.899 10.020 -9.699 1.00 92.00 87 CYS A O 1
ATOM 724 N N . LEU A 1 88 ? -0.454 8.623 -8.538 1.00 90.31 88 LEU A N 1
ATOM 725 C CA . LEU A 1 88 ? -0.632 7.589 -9.575 1.00 90.31 88 LEU A CA 1
ATOM 726 C C . LEU A 1 88 ? -1.687 7.981 -10.619 1.00 90.31 88 LEU A C 1
ATOM 728 O O . LEU A 1 88 ? -1.265 8.317 -11.750 1.00 90.31 88 LEU A O 1
#

Organism: NCBI:txid1076179

Sequence (88 aa):
MLYEDGIYYTVIRAVSGNEEYENRKDYIFGKINIDKKSSVLKDYLYETIRKNDNIAQSLKKADTENSAKRLDELTEYQIMCKEVYECL

Mean predicted aligned error: 3.2 Å

Nearest PDB structures (foldseek):
  3txs-assembly1_C  TM=5.104E-01  e=1.5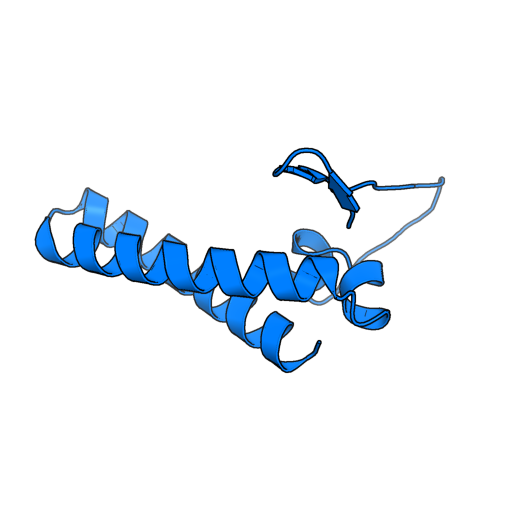04E+00  Biquartavirus 44RR2
  7sat-assembly1_D  TM=5.402E-01  e=6.843E+00  Porphyromonas gingivalis ATCC 33277

Radius of gyration: 15.22 Å; Cα contacts (8 Å, |Δi|>4): 63; chains: 1; bounding box: 40×26×39 Å

Solvent-accessible surface area (backbone atoms only — not comparable to full-atom values): 5330 Å² total; per-residue (Å²): 97,46,77,56,96,93,41,81,45,81,83,86,86,86,75,96,78,87,86,86,72,96,48,72,63,37,73,75,67,35,47,69,36,55,78,64,38,36,64,59,52,45,55,52,38,54,55,47,50,57,50,47,53,56,49,45,57,52,30,66,71,66,72,40,75,68,34,51,57,51,40,53,58,51,49,57,52,45,51,55,44,48,60,51,52,76,70,79